Protein AF-A0A0G1LEE5-F1 (afdb_monomer)

Nearest PDB structures (foldseek):
  4uca-assembly2_B  TM=4.251E-01  e=4.980E+00  Human respiratory syncytial virus A2
  7o05-assembly2_B  TM=4.515E-01  e=5.316E+00  Severe acute respiratory syndrome coronavirus 2

Radius of gyration: 21.19 Å; Cα contacts (8 Å, |Δi|>4): 48; chains: 1; bounding box: 49×21×53 Å

Mean predicted aligned error: 7.45 Å

Secondary structure (DSSP, 8-state):
----PPPEEEEEEEEEETTEEEEEEEEE-S-HHHHHHHHHHHHHHHHHHHHHHHHHHHHHHHHHHHHHHHHHH--

Solvent-accessible surface area (backbone atoms only — not comparable to full-atom values): 4537 Å² total; per-residue (Å²): 131,83,87,83,67,76,65,42,80,76,47,76,50,78,46,75,59,90,93,44,82,42,79,47,74,45,66,41,53,82,46,65,74,56,32,52,58,49,50,56,51,51,54,53,51,50,51,52,51,51,53,53,49,53,55,50,52,51,55,53,49,55,52,52,51,54,52,53,54,52,54,63,74,75,108

Foldseek 3Di:
DAPPDDWDFDDWDWDDDPNDIDIDTDTADPDPVNRVVVVVVVVVVVVVVVVVVVVVVVVVVVVVVVVVVVVVVVD

Organism: NCBI:txid1618413

Structure (mmCIF, N/CA/C/O backbone):
data_AF-A0A0G1LEE5-F1
#
_entry.id   AF-A0A0G1LEE5-F1
#
loop_
_atom_site.group_PDB
_atom_site.id
_atom_site.type_symbol
_atom_site.label_atom_id
_atom_site.label_alt_id
_atom_site.label_comp_id
_atom_site.label_asym_id
_atom_site.label_entity_id
_atom_site.label_seq_id
_atom_site.pdbx_PDB_ins_code
_atom_site.Cartn_x
_atom_site.Cartn_y
_atom_site.Cartn_z
_atom_site.occupancy
_atom_site.B_iso_or_equiv
_atom_site.auth_seq_id
_atom_site.auth_comp_id
_atom_site.auth_asym_id
_atom_site.auth_atom_id
_atom_site.pdbx_PDB_model_num
ATOM 1 N N . MET A 1 1 ? 13.935 10.415 -7.852 1.00 57.62 1 MET A N 1
ATOM 2 C CA . MET A 1 1 ? 14.203 10.891 -9.229 1.00 57.62 1 MET A CA 1
ATOM 3 C C . MET A 1 1 ? 13.790 9.777 -10.178 1.00 57.62 1 MET A C 1
ATOM 5 O O . MET A 1 1 ? 14.208 8.652 -9.942 1.00 57.62 1 MET A O 1
ATOM 9 N N . ARG A 1 2 ? 12.908 10.043 -11.150 1.00 70.38 2 ARG A N 1
ATOM 10 C CA . ARG A 1 2 ? 12.450 9.043 -12.132 1.00 70.38 2 ARG A CA 1
ATOM 11 C C . ARG A 1 2 ? 13.375 9.120 -13.353 1.00 70.38 2 ARG A C 1
ATOM 13 O O . ARG A 1 2 ? 13.612 10.221 -13.831 1.00 70.38 2 ARG A O 1
ATOM 20 N N . CYS A 1 3 ? 13.905 7.992 -13.825 1.00 80.38 3 CYS A N 1
ATOM 21 C CA . CYS A 1 3 ? 14.922 7.941 -14.889 1.00 80.38 3 CYS A CA 1
ATOM 22 C C . CYS A 1 3 ? 14.384 8.165 -16.317 1.00 80.38 3 CYS A C 1
ATOM 24 O O . CYS A 1 3 ? 15.166 8.160 -17.259 1.00 80.38 3 CYS A O 1
ATOM 26 N N . GLY A 1 4 ? 13.067 8.314 -16.496 1.00 80.25 4 GLY A N 1
ATOM 27 C CA . GLY A 1 4 ? 12.432 8.549 -17.801 1.00 80.25 4 GLY A CA 1
ATOM 28 C C . GLY A 1 4 ? 12.360 7.333 -18.734 1.00 80.25 4 GLY A C 1
ATOM 29 O O . GLY A 1 4 ? 11.696 7.417 -19.759 1.00 80.25 4 GLY A O 1
ATOM 30 N N . LYS A 1 5 ? 12.989 6.204 -18.380 1.00 83.88 5 LYS A N 1
ATOM 31 C CA . LYS A 1 5 ? 12.928 4.952 -19.151 1.00 83.88 5 LYS A CA 1
ATOM 32 C C . LYS A 1 5 ? 11.517 4.353 -19.128 1.00 83.88 5 LYS A C 1
ATOM 34 O O . LYS A 1 5 ? 10.817 4.451 -18.113 1.00 83.88 5 LYS A O 1
ATOM 39 N N . GLU A 1 6 ? 11.138 3.689 -20.219 1.00 86.88 6 GLU A N 1
ATOM 40 C CA . GLU A 1 6 ? 9.897 2.917 -20.280 1.00 86.88 6 GLU A CA 1
ATOM 41 C C . GLU A 1 6 ? 9.884 1.835 -19.200 1.00 86.88 6 GLU A C 1
ATOM 43 O O . GLU A 1 6 ? 10.886 1.164 -18.934 1.00 86.88 6 GLU A O 1
ATOM 48 N N . ARG A 1 7 ? 8.739 1.702 -18.530 1.00 88.50 7 ARG A N 1
ATOM 49 C CA . ARG A 1 7 ? 8.553 0.694 -17.490 1.00 88.50 7 ARG A CA 1
ATOM 50 C C . ARG A 1 7 ? 8.167 -0.635 -18.122 1.00 88.50 7 ARG A C 1
ATOM 52 O O . ARG A 1 7 ? 7.346 -0.674 -19.031 1.00 88.50 7 ARG A O 1
ATOM 59 N N . ILE A 1 8 ? 8.707 -1.715 -17.575 1.00 91.31 8 ILE A N 1
ATOM 60 C CA . ILE A 1 8 ? 8.394 -3.082 -17.987 1.00 91.31 8 ILE A CA 1
ATOM 61 C C . ILE A 1 8 ? 7.262 -3.648 -17.132 1.00 91.31 8 ILE A C 1
ATOM 63 O O . ILE A 1 8 ? 7.157 -3.344 -15.940 1.00 91.31 8 ILE A O 1
ATOM 67 N N . VAL A 1 9 ? 6.405 -4.473 -17.731 1.00 90.25 9 VAL A N 1
ATOM 68 C CA . VAL A 1 9 ? 5.341 -5.181 -17.008 1.00 90.25 9 VAL A CA 1
ATOM 69 C C . VAL A 1 9 ? 5.953 -6.365 -16.268 1.00 90.25 9 VAL A C 1
ATOM 71 O O . VAL A 1 9 ? 6.547 -7.243 -16.883 1.00 90.25 9 VAL A O 1
ATOM 74 N N . VAL A 1 10 ? 5.793 -6.391 -14.947 1.00 89.81 10 VAL A N 1
ATOM 75 C CA . VAL A 1 10 ? 6.307 -7.469 -14.089 1.00 89.81 10 VAL A CA 1
ATOM 76 C C . VAL A 1 10 ? 5.237 -8.522 -13.849 1.00 89.81 10 VAL A C 1
ATOM 78 O O . VAL A 1 10 ? 5.517 -9.717 -13.845 1.00 89.81 10 VAL A O 1
ATOM 81 N N . LYS A 1 11 ? 3.998 -8.084 -13.616 1.00 90.56 11 LYS A N 1
ATOM 82 C CA . LYS A 1 11 ? 2.898 -8.984 -13.278 1.00 90.56 11 LYS A CA 1
ATOM 83 C C . LYS A 1 11 ? 1.565 -8.341 -13.602 1.00 90.56 11 LYS A C 1
ATOM 85 O O . LYS A 1 11 ? 1.332 -7.186 -13.264 1.00 90.56 11 LYS A O 1
ATOM 90 N N . THR A 1 12 ? 0.662 -9.116 -14.174 1.00 93.44 12 THR A N 1
ATOM 91 C CA . THR A 1 12 ? -0.752 -8.769 -14.288 1.00 93.44 12 THR A CA 1
ATOM 92 C C . THR A 1 12 ? -1.557 -9.705 -13.403 1.00 93.44 12 THR A C 1
ATOM 94 O O . THR A 1 12 ? -1.298 -10.908 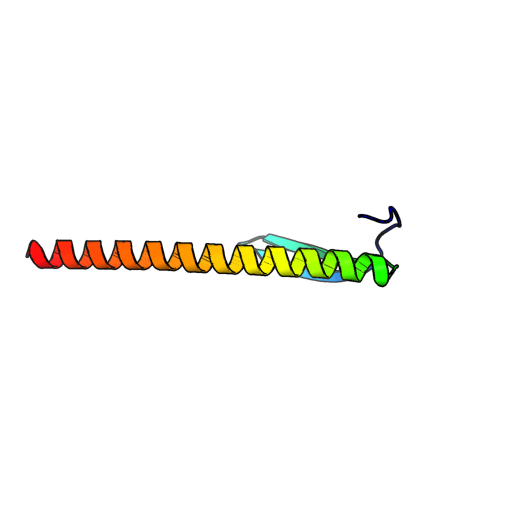-13.351 1.00 93.44 12 THR A O 1
ATOM 97 N N . TYR A 1 13 ? -2.510 -9.164 -12.654 1.00 92.88 13 TYR A N 1
ATOM 98 C CA . TYR A 1 13 ? -3.409 -9.967 -11.836 1.00 92.88 13 TYR A CA 1
ATOM 99 C C . TYR A 1 13 ? -4.810 -9.375 -11.842 1.00 92.88 13 TYR A C 1
ATOM 101 O O . TYR A 1 13 ? -5.001 -8.176 -12.032 1.00 92.88 13 TYR A O 1
ATOM 109 N N . LYS A 1 14 ? -5.796 -10.251 -11.671 1.00 93.12 14 LYS A N 1
ATOM 110 C CA . LYS A 1 14 ? -7.197 -9.864 -11.578 1.00 93.12 14 LYS A CA 1
ATOM 111 C C . LYS A 1 14 ? -7.594 -9.870 -10.114 1.00 93.12 14 LYS A C 1
ATOM 113 O O . LYS A 1 14 ? -7.313 -10.834 -9.407 1.00 93.12 14 LYS A O 1
ATOM 118 N N . GLU A 1 15 ? -8.234 -8.804 -9.681 1.00 92.00 15 GLU A N 1
ATOM 119 C CA . GLU A 1 15 ? -8.752 -8.643 -8.333 1.00 92.00 15 GLU A CA 1
ATOM 120 C C . GLU A 1 15 ? -10.237 -8.310 -8.431 1.00 92.00 15 GLU A C 1
ATOM 122 O O . GLU A 1 15 ? -10.642 -7.487 -9.249 1.00 92.00 15 GLU A O 1
ATOM 127 N N . VAL A 1 16 ? -11.065 -8.982 -7.636 1.00 92.38 16 VAL A N 1
ATOM 128 C CA . VAL A 1 16 ? -12.497 -8.681 -7.580 1.00 92.38 16 VAL A CA 1
ATOM 129 C C . VAL A 1 16 ? -12.710 -7.651 -6.483 1.00 92.38 16 VAL A C 1
ATOM 131 O O . VAL A 1 16 ? -12.447 -7.928 -5.315 1.00 92.38 16 VAL A O 1
ATOM 134 N N . VAL A 1 17 ? -13.181 -6.463 -6.858 1.00 88.69 17 VAL A N 1
ATOM 135 C CA . VAL A 1 17 ? -13.487 -5.376 -5.924 1.00 88.69 17 VAL A CA 1
ATOM 136 C C . VAL A 1 17 ? -14.982 -5.085 -6.018 1.00 88.69 17 VAL A C 1
ATOM 138 O O . VAL A 1 17 ? -15.474 -4.570 -7.024 1.00 88.69 17 VAL A O 1
ATOM 141 N N . GLY A 1 18 ? -15.725 -5.461 -4.974 1.00 88.62 18 GLY A N 1
ATOM 142 C CA . GLY A 1 18 ? -17.190 -5.441 -4.990 1.00 88.62 18 GLY A CA 1
ATOM 143 C C . GLY A 1 18 ? -17.741 -6.446 -6.004 1.00 88.62 18 GLY A C 1
ATOM 144 O O . GLY A 1 18 ? -17.479 -7.639 -5.888 1.00 88.62 18 GLY A O 1
ATOM 145 N N . ASN A 1 19 ? -18.461 -5.954 -7.018 1.00 92.19 19 ASN A N 1
ATOM 146 C CA . ASN A 1 19 ? -19.034 -6.776 -8.095 1.00 92.19 19 ASN A CA 1
ATOM 147 C C . ASN A 1 19 ? -18.238 -6.688 -9.411 1.00 92.19 19 ASN A C 1
ATOM 149 O O . ASN A 1 19 ? -18.658 -7.251 -10.421 1.00 92.19 19 ASN A O 1
ATOM 153 N N . SER A 1 20 ? -17.109 -5.974 -9.417 1.00 91.00 20 SER A N 1
ATOM 154 C CA . SER A 1 20 ? -16.323 -5.705 -10.623 1.00 91.00 20 SER A CA 1
ATOM 155 C C . SER A 1 20 ? -14.982 -6.430 -10.587 1.00 91.00 20 SER A C 1
ATOM 157 O O . SER A 1 20 ? -14.303 -6.460 -9.560 1.00 91.00 20 SER A O 1
ATOM 159 N N . VAL A 1 21 ? -14.571 -6.981 -11.732 1.00 91.88 21 VAL A N 1
ATOM 160 C CA . VAL A 1 21 ? -13.233 -7.561 -11.915 1.00 91.88 21 VAL A CA 1
ATOM 161 C C . VAL A 1 21 ? -12.286 -6.464 -12.393 1.00 91.88 21 VAL A C 1
ATOM 163 O O . VAL A 1 21 ? -12.427 -5.951 -13.501 1.00 91.88 21 VAL A O 1
ATOM 166 N N . VAL A 1 22 ? -11.308 -6.119 -11.565 1.00 93.50 22 VAL A N 1
ATOM 167 C CA . VAL A 1 22 ? -10.265 -5.135 -11.859 1.00 93.50 22 VAL A CA 1
ATOM 168 C C . VAL A 1 22 ? -9.011 -5.870 -12.322 1.00 93.50 22 VAL A C 1
ATOM 170 O O . VAL A 1 22 ? -8.552 -6.806 -11.672 1.00 93.50 22 VAL A O 1
ATOM 173 N N . ILE A 1 23 ? -8.449 -5.465 -13.462 1.00 91.56 23 ILE A N 1
ATOM 174 C CA . ILE A 1 23 ? -7.185 -6.009 -13.971 1.00 91.56 23 ILE A CA 1
ATOM 175 C C . ILE A 1 23 ? -6.069 -5.040 -13.593 1.00 91.56 23 ILE A C 1
ATOM 177 O O . ILE A 1 23 ? -5.950 -3.961 -14.171 1.00 91.56 23 ILE A O 1
ATOM 181 N N . ASN A 1 24 ? -5.241 -5.442 -12.637 1.00 91.88 24 ASN A N 1
ATOM 182 C CA . ASN A 1 24 ? -4.105 -4.662 -12.178 1.00 91.88 24 ASN A CA 1
ATOM 183 C C . ASN A 1 24 ? -2.831 -5.098 -12.902 1.00 91.88 24 ASN A C 1
ATOM 185 O O . ASN A 1 24 ? -2.538 -6.288 -13.030 1.00 91.88 24 ASN A O 1
ATOM 189 N N . THR A 1 25 ? -2.059 -4.112 -13.358 1.00 93.06 25 THR A N 1
ATOM 190 C CA . THR A 1 25 ? -0.773 -4.313 -14.034 1.00 93.06 25 THR A CA 1
ATOM 191 C C . THR A 1 25 ? 0.334 -3.681 -13.204 1.00 93.06 25 THR A C 1
ATOM 193 O O . THR A 1 25 ? 0.416 -2.459 -13.083 1.00 93.06 25 THR A O 1
ATOM 196 N N . LEU A 1 26 ? 1.196 -4.515 -12.629 1.00 88.75 26 LEU A N 1
ATOM 197 C CA . LEU A 1 26 ? 2.398 -4.091 -11.926 1.00 88.75 26 LEU A CA 1
ATOM 198 C C . LEU A 1 26 ? 3.519 -3.852 -12.925 1.00 88.75 26 LEU A C 1
ATOM 200 O O . LEU A 1 26 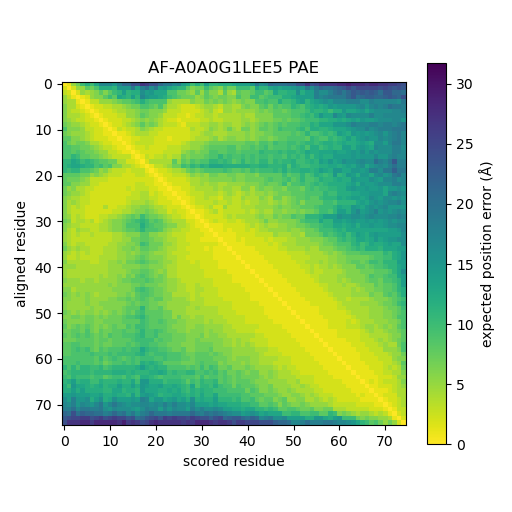? 3.817 -4.696 -13.773 1.00 88.75 26 LEU A O 1
ATOM 204 N N . THR A 1 27 ? 4.155 -2.695 -12.787 1.00 90.94 27 THR A N 1
ATOM 205 C CA . THR A 1 27 ? 5.243 -2.251 -13.653 1.00 90.94 27 THR A CA 1
ATOM 206 C C . THR A 1 27 ? 6.461 -1.882 -12.820 1.00 90.94 27 THR A C 1
ATOM 208 O O . THR A 1 27 ? 6.322 -1.309 -11.738 1.00 90.94 27 THR A O 1
ATOM 211 N N . ALA A 1 28 ? 7.649 -2.179 -13.336 1.00 88.06 28 ALA A N 1
ATOM 212 C CA . ALA A 1 28 ? 8.920 -1.808 -12.726 1.00 88.06 28 ALA A CA 1
ATOM 213 C C . ALA A 1 28 ? 9.807 -1.072 -13.729 1.00 88.06 28 ALA A C 1
ATOM 215 O O . ALA A 1 28 ? 9.626 -1.150 -14.945 1.00 88.06 28 ALA A O 1
ATOM 216 N N . CYS A 1 29 ? 10.765 -0.319 -13.212 1.00 89.19 29 CYS A N 1
ATOM 217 C CA . CYS A 1 29 ? 11.839 0.227 -14.011 1.00 89.19 29 CYS A CA 1
ATOM 218 C C . CYS A 1 29 ? 12.804 -0.908 -14.398 1.00 89.19 29 CYS A C 1
ATOM 220 O O . CYS A 1 29 ? 13.168 -1.696 -13.527 1.00 89.19 29 CYS A O 1
ATOM 222 N N . PRO A 1 30 ? 13.258 -0.985 -15.663 1.00 87.06 30 PRO A N 1
ATOM 223 C CA . PRO A 1 30 ? 14.286 -1.949 -16.065 1.00 87.06 30 PRO A CA 1
ATOM 224 C C . PRO A 1 30 ? 15.652 -1.680 -15.410 1.00 87.06 30 PRO A C 1
ATOM 226 O O . PRO A 1 30 ? 16.544 -2.517 -15.471 1.00 87.06 30 PRO A O 1
ATOM 229 N N . ASP A 1 31 ? 15.834 -0.501 -14.813 1.00 88.25 31 ASP A N 1
ATOM 230 C CA . ASP A 1 31 ? 17.055 -0.086 -14.136 1.00 88.25 31 ASP A CA 1
ATOM 231 C C . ASP A 1 31 ? 16.953 -0.392 -12.627 1.00 88.25 31 ASP A C 1
ATOM 233 O O . ASP A 1 31 ? 16.116 0.221 -11.950 1.00 88.25 31 ASP A O 1
ATOM 237 N N . PRO A 1 32 ? 17.763 -1.323 -12.090 1.00 85.12 32 PRO A N 1
ATOM 238 C CA . PRO A 1 32 ? 17.644 -1.780 -10.705 1.00 85.12 32 PRO A CA 1
ATOM 239 C C . PRO A 1 32 ? 17.988 -0.688 -9.684 1.00 85.12 32 PRO A C 1
ATOM 241 O O . PRO A 1 32 ? 17.350 -0.604 -8.631 1.00 85.12 32 PRO A O 1
ATOM 244 N N . ASP A 1 33 ? 18.924 0.207 -10.002 1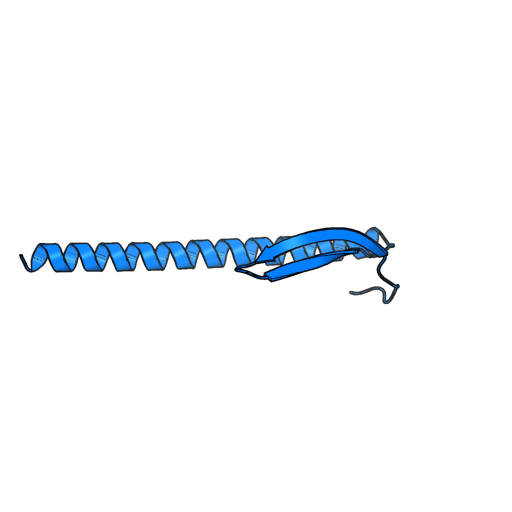.00 87.06 33 ASP A N 1
ATOM 245 C CA . ASP A 1 33 ? 19.280 1.328 -9.128 1.00 87.06 33 ASP A CA 1
ATOM 246 C C . ASP A 1 33 ? 18.157 2.367 -9.092 1.00 87.06 33 ASP A C 1
ATOM 248 O O . ASP A 1 33 ? 17.828 2.930 -8.044 1.00 87.06 33 ASP A O 1
ATOM 252 N N . CYS A 1 34 ? 17.502 2.608 -10.231 1.00 87.31 34 CYS A N 1
ATOM 253 C CA . CYS A 1 34 ? 16.315 3.455 -10.252 1.00 87.31 34 CYS A CA 1
ATOM 254 C C . CYS A 1 34 ? 15.133 2.802 -9.522 1.00 87.31 34 CYS A C 1
ATOM 25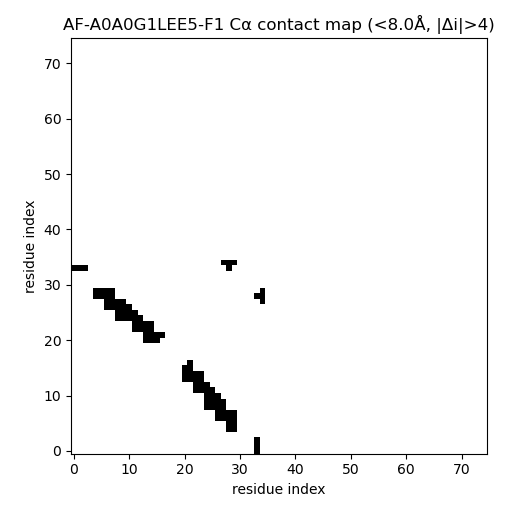6 O O . CYS A 1 34 ? 14.400 3.503 -8.819 1.00 87.31 34 CYS A O 1
ATOM 258 N N . GLN A 1 35 ? 14.927 1.495 -9.699 1.00 87.75 35 GLN A N 1
ATOM 259 C CA . GLN A 1 35 ? 13.815 0.769 -9.093 1.00 87.75 35 GLN A CA 1
ATOM 260 C C . GLN A 1 35 ? 13.951 0.722 -7.568 1.00 87.75 35 GLN A C 1
ATOM 262 O O . GLN A 1 35 ? 13.010 1.097 -6.875 1.00 87.75 35 GLN A O 1
ATOM 267 N N . SER A 1 36 ? 15.138 0.410 -7.043 1.00 88.62 36 SER A N 1
ATOM 268 C CA . SER A 1 36 ? 15.390 0.337 -5.596 1.00 88.62 36 SER A CA 1
ATOM 269 C C . SER A 1 36 ? 15.071 1.647 -4.866 1.00 88.62 36 SER A C 1
ATOM 271 O O . SER A 1 36 ? 14.456 1.647 -3.801 1.00 88.62 36 SER A O 1
ATOM 273 N N . ARG A 1 37 ? 15.406 2.799 -5.462 1.00 88.81 37 ARG A N 1
ATOM 274 C CA . ARG A 1 37 ? 15.071 4.121 -4.904 1.00 88.81 37 ARG A CA 1
ATOM 275 C C . ARG A 1 37 ? 13.564 4.353 -4.823 1.00 88.81 37 ARG A C 1
ATOM 277 O O . ARG A 1 37 ? 13.095 4.991 -3.881 1.00 88.81 37 ARG A O 1
ATOM 284 N N . ILE A 1 38 ? 12.822 3.879 -5.822 1.00 88.31 38 ILE A N 1
ATOM 285 C CA . ILE A 1 38 ? 11.360 3.954 -5.836 1.00 88.31 38 ILE A CA 1
ATOM 286 C C . ILE A 1 38 ? 10.779 2.991 -4.802 1.00 88.31 38 ILE A C 1
ATOM 288 O O . ILE A 1 38 ? 9.895 3.396 -4.057 1.00 88.31 38 ILE A O 1
ATOM 292 N N . ASP A 1 39 ? 11.311 1.777 -4.693 1.00 89.31 39 ASP A N 1
ATOM 293 C CA . ASP A 1 39 ? 10.849 0.778 -3.728 1.00 89.31 39 ASP A CA 1
ATOM 294 C C . ASP A 1 39 ? 11.041 1.252 -2.284 1.00 89.31 39 ASP A C 1
ATOM 296 O O . ASP A 1 39 ? 10.138 1.113 -1.464 1.00 89.31 39 ASP A O 1
ATOM 300 N N . ILE A 1 40 ? 12.162 1.916 -1.979 1.00 91.56 40 ILE A N 1
ATOM 301 C CA . ILE A 1 40 ? 12.389 2.547 -0.669 1.00 91.56 40 ILE A CA 1
ATOM 302 C C . ILE A 1 40 ? 11.317 3.604 -0.375 1.00 91.56 40 ILE A C 1
ATOM 304 O O . ILE A 1 40 ? 10.796 3.678 0.741 1.00 91.56 40 ILE A O 1
ATOM 308 N N . GLN A 1 41 ? 10.972 4.429 -1.367 1.00 90.00 41 GLN A N 1
ATOM 309 C CA . GLN A 1 41 ? 9.928 5.438 -1.206 1.00 90.00 41 GLN A CA 1
ATOM 310 C C . GLN A 1 41 ? 8.550 4.790 -1.012 1.00 90.00 41 GLN A C 1
ATOM 312 O O . GLN A 1 41 ? 7.819 5.188 -0.106 1.00 90.00 41 GLN A O 1
ATOM 317 N N . LEU A 1 42 ? 8.218 3.776 -1.814 1.00 90.12 42 LEU A N 1
ATOM 318 C CA . LEU A 1 42 ? 6.959 3.041 -1.713 1.00 90.12 42 LEU A CA 1
ATOM 319 C C . LEU A 1 42 ? 6.820 2.359 -0.349 1.00 90.12 42 LEU A C 1
ATOM 321 O O . LEU A 1 42 ? 5.781 2.498 0.287 1.00 90.12 42 LEU A O 1
ATOM 325 N N . ALA A 1 43 ? 7.880 1.722 0.150 1.00 92.88 43 ALA A N 1
ATOM 326 C CA . ALA A 1 43 ? 7.892 1.106 1.473 1.00 92.88 43 ALA A CA 1
ATOM 327 C C . ALA A 1 43 ? 7.688 2.139 2.594 1.00 92.88 43 ALA A C 1
ATOM 329 O O . ALA A 1 43 ? 7.003 1.874 3.583 1.00 92.88 43 ALA A O 1
ATOM 330 N N . LYS A 1 44 ? 8.254 3.346 2.451 1.00 94.25 44 LYS A N 1
ATOM 331 C CA . LYS A 1 44 ? 8.029 4.437 3.409 1.00 94.25 44 LYS A CA 1
ATOM 332 C C . LYS A 1 44 ? 6.573 4.910 3.391 1.00 94.25 44 LYS A C 1
ATOM 334 O O . LYS A 1 44 ? 5.987 5.111 4.454 1.00 94.25 44 LYS A O 1
ATOM 339 N N . GLU A 1 45 ? 5.996 5.089 2.206 1.00 92.88 45 GLU A N 1
ATOM 340 C CA . GLU A 1 45 ? 4.594 5.488 2.051 1.00 92.88 45 GLU A CA 1
ATOM 341 C C . GLU A 1 45 ? 3.632 4.414 2.573 1.00 92.88 45 GLU A C 1
ATOM 343 O O . GLU A 1 45 ? 2.642 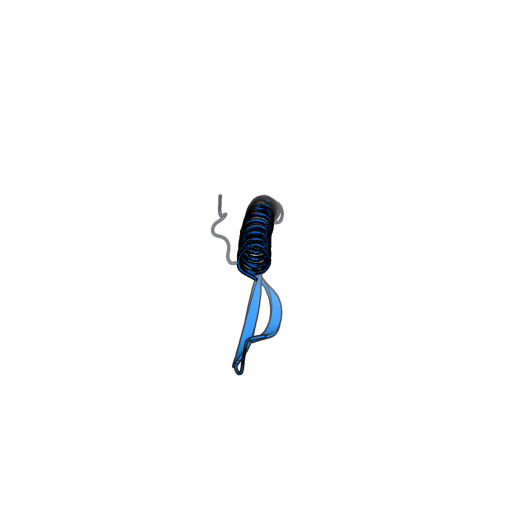4.745 3.224 1.00 92.88 45 GLU A O 1
ATOM 348 N N . GLU A 1 46 ? 3.933 3.136 2.344 1.00 93.25 46 GLU A N 1
ATOM 349 C CA . GLU A 1 46 ? 3.154 2.007 2.852 1.00 93.25 46 GLU A CA 1
ATOM 350 C C . GLU A 1 46 ? 3.132 1.980 4.383 1.00 93.25 46 GLU A C 1
ATOM 352 O O . GLU A 1 46 ? 2.054 1.926 4.976 1.00 93.25 46 GLU A O 1
ATOM 357 N N . ARG A 1 47 ? 4.299 2.115 5.028 1.00 94.12 47 ARG A N 1
ATOM 358 C CA . ARG A 1 47 ? 4.398 2.205 6.494 1.00 94.12 47 ARG A CA 1
ATOM 359 C C . ARG A 1 47 ? 3.588 3.373 7.043 1.00 94.12 47 ARG A C 1
ATOM 361 O O . ARG A 1 47 ? 2.785 3.188 7.949 1.00 94.12 47 ARG A O 1
ATOM 368 N N . PHE A 1 48 ? 3.726 4.552 6.437 1.00 95.31 48 PHE A N 1
ATOM 369 C CA . PHE A 1 48 ? 2.960 5.726 6.850 1.00 95.31 48 PHE A CA 1
ATOM 370 C C . PHE A 1 48 ? 1.443 5.496 6.745 1.00 95.31 48 PHE A C 1
ATOM 372 O O . PHE A 1 48 ? 0.691 5.848 7.653 1.00 95.31 48 PHE A O 1
ATOM 379 N N . ARG A 1 49 ? 0.974 4.871 5.658 1.00 93.19 49 ARG A N 1
ATOM 380 C CA . ARG A 1 49 ? -0.446 4.527 5.492 1.00 93.19 49 ARG A CA 1
ATOM 381 C C . ARG A 1 49 ? -0.913 3.501 6.526 1.00 93.19 49 ARG A C 1
ATOM 383 O O . ARG A 1 49 ? -2.018 3.651 7.047 1.00 93.19 49 ARG A O 1
ATOM 390 N N . ALA A 1 50 ? -0.095 2.494 6.831 1.00 94.44 50 ALA A N 1
ATOM 391 C CA . ALA A 1 50 ? -0.400 1.491 7.846 1.00 94.44 50 ALA A CA 1
ATOM 392 C C . ALA A 1 50 ? -0.542 2.128 9.239 1.00 94.44 50 ALA A C 1
ATOM 394 O O . ALA A 1 50 ? -1.557 1.920 9.904 1.00 94.44 50 ALA A O 1
ATOM 395 N N . ASP A 1 51 ? 0.402 2.986 9.629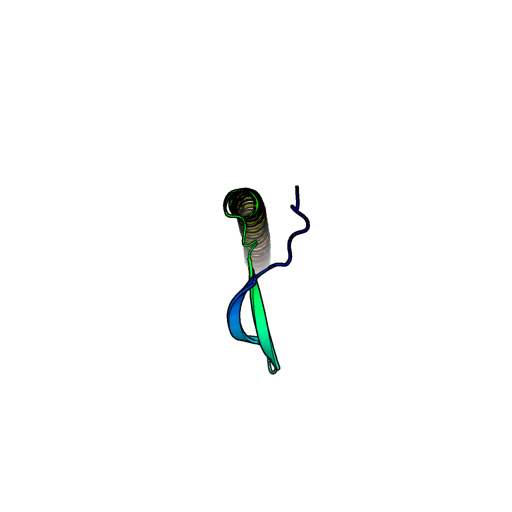 1.00 95.06 51 ASP A N 1
ATOM 396 C CA . ASP A 1 51 ? 0.371 3.696 10.912 1.00 95.06 51 ASP A CA 1
ATOM 397 C C . ASP A 1 51 ? -0.864 4.597 11.032 1.00 95.06 51 ASP A C 1
ATOM 399 O O . ASP A 1 51 ? -1.561 4.598 12.051 1.00 95.06 51 ASP A O 1
ATOM 403 N N . MET A 1 52 ? -1.192 5.332 9.964 1.00 94.44 52 MET A N 1
ATOM 404 C CA . MET A 1 52 ? -2.385 6.179 9.919 1.00 94.44 52 MET A CA 1
ATOM 405 C C . MET A 1 52 ? -3.679 5.370 10.044 1.00 94.44 52 MET A C 1
ATOM 407 O O . MET A 1 52 ? -4.610 5.807 10.731 1.00 94.44 52 MET A O 1
ATOM 411 N N . LYS A 1 53 ? -3.740 4.189 9.417 1.00 94.81 53 LYS A N 1
ATOM 412 C CA . LYS A 1 53 ? -4.882 3.276 9.522 1.00 94.81 53 LYS A CA 1
ATOM 413 C C . LYS A 1 53 ? -5.042 2.760 10.952 1.00 94.81 53 LYS A C 1
ATOM 415 O O . LYS A 1 53 ? -6.122 2.916 11.515 1.00 94.81 53 LYS A O 1
ATOM 420 N N . LEU A 1 54 ? -3.965 2.269 11.568 1.00 94.94 54 LEU A N 1
ATOM 421 C CA . LEU A 1 54 ? -3.967 1.797 12.958 1.00 94.94 54 LEU A CA 1
ATOM 422 C C . LEU A 1 54 ? -4.383 2.899 13.940 1.00 94.94 54 LEU A C 1
ATOM 424 O O . LEU A 1 54 ? -5.211 2.681 14.825 1.00 94.94 54 LEU A O 1
ATOM 428 N N . ALA A 1 55 ? -3.859 4.114 13.767 1.00 94.25 55 ALA A N 1
ATOM 429 C CA . ALA A 1 55 ? -4.245 5.253 14.594 1.00 94.25 55 ALA A CA 1
ATOM 430 C C . ALA A 1 55 ? -5.731 5.611 14.424 1.00 94.25 55 ALA A C 1
ATOM 432 O O . ALA A 1 55 ? -6.390 5.986 15.394 1.00 94.25 55 ALA A O 1
ATOM 433 N N . SER A 1 56 ? -6.265 5.503 13.205 1.00 94.31 56 SER A N 1
ATOM 434 C CA . SER A 1 56 ? -7.687 5.720 12.927 1.00 94.31 56 SER A CA 1
ATOM 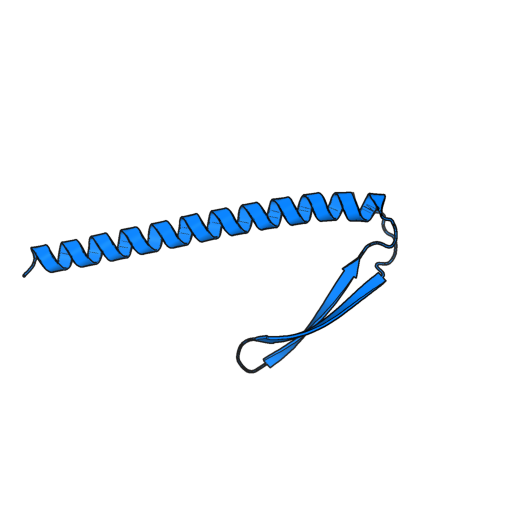435 C C . SER A 1 56 ? -8.573 4.663 13.582 1.00 94.31 56 SER A C 1
ATOM 437 O O . SER A 1 56 ? -9.552 5.003 14.244 1.00 94.31 56 SER A O 1
ATOM 439 N N . GLU A 1 57 ? -8.199 3.391 13.461 1.00 95.19 57 GLU A N 1
ATOM 440 C CA . GLU A 1 57 ? -8.908 2.268 14.079 1.00 95.19 57 GLU A CA 1
ATOM 441 C C . GLU A 1 57 ? -8.926 2.392 15.604 1.00 95.19 57 GLU A C 1
ATOM 443 O O . GLU A 1 57 ? -9.990 2.268 16.212 1.00 95.19 57 GLU A O 1
ATOM 448 N N . ARG A 1 58 ? -7.792 2.756 16.218 1.00 94.19 58 ARG A N 1
ATOM 449 C CA . ARG A 1 58 ? -7.715 3.014 17.662 1.00 94.19 58 ARG A CA 1
ATOM 450 C C . ARG A 1 58 ? -8.685 4.114 18.100 1.00 94.19 58 ARG A C 1
ATOM 452 O O . ARG A 1 58 ? -9.458 3.905 19.029 1.00 94.19 58 ARG A O 1
ATOM 459 N N . ARG A 1 59 ? -8.720 5.249 17.388 1.00 93.62 59 ARG A N 1
ATOM 460 C CA . ARG A 1 59 ? -9.665 6.345 17.684 1.00 93.62 59 ARG A CA 1
ATOM 461 C C . ARG A 1 59 ? -11.126 5.909 17.573 1.00 93.62 59 ARG A C 1
ATOM 463 O O . ARG A 1 59 ? -11.965 6.402 18.323 1.00 93.62 59 ARG A O 1
ATOM 470 N N . LEU A 1 60 ? -11.450 5.030 16.626 1.00 94.94 60 LEU A N 1
ATOM 471 C CA . LEU A 1 60 ? -12.807 4.502 16.469 1.00 94.94 60 LEU A CA 1
ATOM 472 C C . LEU A 1 60 ? -13.186 3.557 17.613 1.00 94.94 60 LEU A C 1
ATOM 474 O O . LEU A 1 60 ? -14.325 3.601 18.075 1.00 94.94 60 LEU A O 1
ATOM 478 N N . LEU A 1 61 ? -12.255 2.721 18.078 1.00 94.88 61 LEU A N 1
ATOM 479 C CA . LEU A 1 61 ? -12.474 1.830 19.220 1.00 94.88 61 LEU A CA 1
ATOM 480 C C . LEU A 1 61 ? -12.696 2.624 20.511 1.00 94.88 61 LEU A C 1
ATOM 482 O O . LEU A 1 61 ? -13.714 2.420 21.167 1.00 94.88 61 LEU A O 1
ATOM 486 N N . GLU A 1 62 ? -11.842 3.608 20.797 1.00 94.56 62 GLU A N 1
ATOM 487 C CA . GLU A 1 62 ? -11.988 4.486 21.968 1.00 94.56 62 GLU A CA 1
ATOM 488 C C . GLU A 1 62 ? -13.342 5.224 21.968 1.00 94.56 62 GLU A C 1
ATOM 490 O O . GLU A 1 62 ? -13.996 5.356 23.003 1.00 94.56 62 GLU A O 1
ATOM 495 N N . GLN A 1 63 ? -13.808 5.689 20.803 1.00 93.94 63 GLN A N 1
ATOM 496 C CA . GLN A 1 63 ? -15.131 6.315 20.677 1.00 93.94 63 GLN A CA 1
ATOM 497 C C . GLN A 1 63 ? -16.275 5.331 20.944 1.00 93.94 63 GLN A C 1
ATOM 499 O O . GLN A 1 63 ? -17.262 5.693 21.591 1.00 93.94 63 GLN A O 1
ATOM 504 N N . LYS A 1 64 ? -16.159 4.087 20.462 1.00 93.94 64 LYS A N 1
ATOM 505 C CA . LYS A 1 64 ? -17.148 3.033 20.729 1.00 93.94 64 LYS A CA 1
ATOM 506 C C . LYS A 1 64 ? -17.203 2.690 22.216 1.00 93.94 64 LYS A C 1
ATOM 508 O O . LYS A 1 64 ? -18.301 2.610 22.762 1.00 93.94 64 LYS A O 1
ATOM 513 N N . GLU A 1 65 ? -16.055 2.544 22.871 1.00 93.94 65 GLU A N 1
ATOM 514 C CA . GLU A 1 65 ? -15.969 2.260 24.309 1.00 93.94 65 GLU A CA 1
ATOM 515 C C . GLU A 1 65 ? -16.609 3.372 25.139 1.00 93.94 65 GLU A C 1
ATOM 517 O O . GLU A 1 65 ? -17.505 3.097 25.937 1.00 93.94 65 GLU A O 1
ATOM 522 N N . ARG A 1 66 ? -16.267 4.640 24.865 1.00 92.38 66 ARG A N 1
ATOM 523 C CA . ARG A 1 66 ? -16.895 5.799 25.526 1.00 92.38 66 ARG A CA 1
ATOM 524 C C . ARG A 1 66 ? -18.414 5.807 25.367 1.00 92.38 66 ARG A C 1
ATOM 526 O O . ARG A 1 66 ? -19.132 6.126 26.312 1.00 92.38 66 ARG A O 1
ATOM 533 N N . ARG A 1 67 ? -18.922 5.449 24.182 1.00 91.81 67 ARG A N 1
ATOM 534 C CA . ARG A 1 67 ? -20.367 5.361 23.928 1.00 91.81 67 ARG A CA 1
ATOM 535 C C . ARG A 1 67 ? -21.021 4.246 24.747 1.00 91.81 67 ARG A C 1
ATOM 537 O O . ARG A 1 67 ? -22.100 4.462 25.291 1.00 91.81 67 ARG A O 1
ATOM 544 N N . ILE A 1 68 ? -20.381 3.080 24.847 1.00 92.38 68 ILE A N 1
ATOM 545 C CA . ILE A 1 68 ? -20.865 1.957 25.666 1.00 92.38 68 ILE A CA 1
ATOM 546 C C . ILE A 1 68 ? -20.874 2.339 27.150 1.00 92.38 68 ILE A C 1
ATOM 548 O O . ILE A 1 68 ? -21.855 2.077 27.841 1.00 92.38 68 ILE A O 1
ATOM 552 N N . GLU A 1 69 ? -19.818 2.982 27.647 1.00 92.50 69 GLU A N 1
ATOM 553 C CA . GLU A 1 69 ? -19.764 3.459 29.032 1.00 92.50 69 GLU A CA 1
ATOM 554 C C . GLU A 1 69 ? -20.839 4.503 29.336 1.00 92.50 69 GLU A C 1
ATOM 556 O O . GLU A 1 69 ? -21.457 4.449 30.397 1.00 92.50 69 GLU A O 1
ATOM 561 N N . ALA A 1 70 ? -21.092 5.433 28.412 1.00 90.31 70 ALA A N 1
ATOM 562 C CA . ALA A 1 70 ? -22.160 6.416 28.563 1.00 90.31 70 ALA A CA 1
ATOM 563 C C . ALA A 1 70 ? -23.538 5.742 28.664 1.00 90.31 70 ALA A C 1
ATOM 565 O O . ALA A 1 70 ? -24.305 6.077 29.561 1.00 90.31 70 ALA A O 1
ATOM 566 N N . LEU A 1 71 ? -23.814 4.745 27.813 1.00 89.06 71 LEU A N 1
ATOM 567 C CA . LEU A 1 71 ? -25.055 3.960 27.852 1.00 89.06 71 LEU A CA 1
A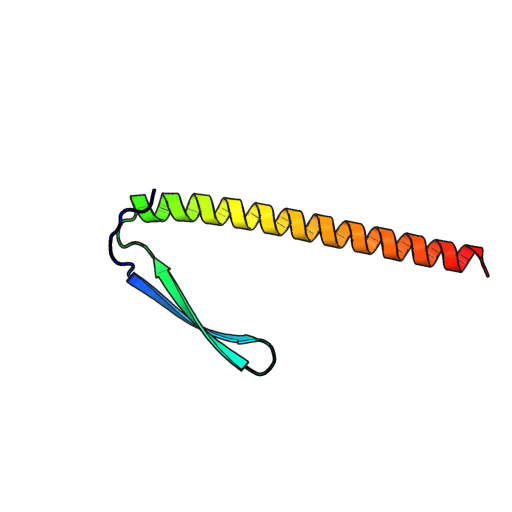TOM 568 C C . LEU A 1 71 ? -25.230 3.216 29.185 1.00 89.06 71 LEU A C 1
ATOM 570 O O . LEU A 1 71 ? -26.318 3.236 29.756 1.00 89.06 71 LEU A O 1
ATOM 574 N N . LYS A 1 72 ? -2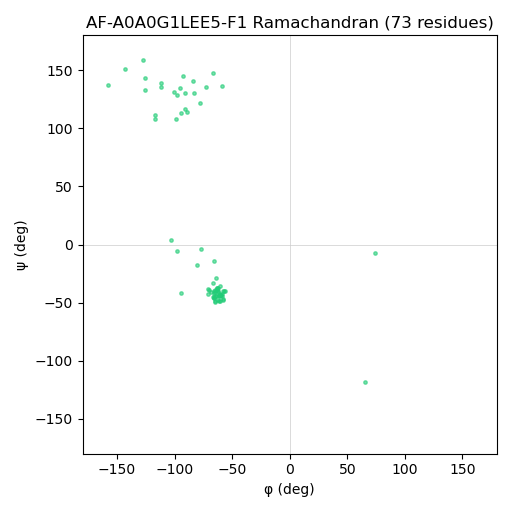4.153 2.613 29.708 1.00 86.31 72 LYS A N 1
ATOM 575 C CA . LYS A 1 72 ? -24.160 1.928 31.013 1.00 86.31 72 LYS A CA 1
ATOM 576 C C . LYS A 1 72 ? -24.419 2.867 32.192 1.00 86.31 72 LYS A C 1
ATOM 578 O O . LYS A 1 72 ? -24.935 2.410 33.198 1.00 86.31 72 LYS A O 1
ATOM 583 N N . LYS A 1 73 ? -24.042 4.147 32.096 1.00 80.06 73 LYS A N 1
ATOM 584 C CA . LYS A 1 73 ? -24.272 5.149 33.156 1.00 80.06 73 LYS A CA 1
ATOM 585 C C . LYS A 1 73 ? -25.696 5.714 33.161 1.00 80.06 73 LYS A C 1
ATOM 587 O O . LYS A 1 73 ? -26.086 6.336 34.141 1.00 80.06 73 LYS A O 1
ATOM 592 N N . THR A 1 74 ? -26.436 5.550 32.064 1.00 75.06 74 THR A N 1
ATOM 593 C CA . THR A 1 74 ? -27.819 6.033 31.904 1.00 75.06 74 THR A CA 1
ATOM 594 C C . THR A 1 74 ? -28.894 4.970 32.165 1.00 75.06 74 THR A C 1
ATOM 596 O O . THR A 1 74 ? -30.073 5.308 32.122 1.00 75.06 74 THR A O 1
ATOM 599 N N . SER A 1 75 ? -28.510 3.706 32.389 1.00 57.09 75 SER A N 1
ATOM 600 C CA . SER A 1 75 ? -29.389 2.614 32.857 1.00 57.09 75 SER A CA 1
ATOM 601 C C . SER A 1 75 ? -29.226 2.410 34.355 1.00 57.09 75 SER A C 1
ATOM 603 O O . SER A 1 75 ? -30.236 2.057 34.995 1.00 57.09 75 SER A O 1
#

Sequence (75 aa):
MRCGKERIVVKTYKEVVGNSVVINTLTACPDPDCQSRIDIQLAKEERFRADMKLASERRLLEQKERRIEALKKTS

pLDDT: mean 89.55, std 7.0, range [57.09, 95.31]